Protein AF-C5E386-F1 (afdb_monomer)

Structure (mmCIF, N/CA/C/O backbone):
data_AF-C5E386-F1
#
_entry.id   AF-C5E386-F1
#
loop_
_atom_site.group_PDB
_atom_site.id
_atom_site.type_symbol
_atom_site.label_atom_id
_atom_site.label_alt_id
_atom_site.label_comp_id
_atom_site.label_asym_id
_atom_site.label_entity_id
_atom_site.label_seq_id
_atom_site.pdbx_PDB_ins_code
_atom_site.Cartn_x
_atom_site.Cartn_y
_atom_site.Cartn_z
_atom_site.occupancy
_atom_site.B_iso_or_equiv
_atom_site.auth_seq_id
_atom_site.auth_comp_id
_atom_site.auth_asym_id
_atom_site.auth_atom_id
_atom_site.pdbx_PDB_model_num
ATOM 1 N N . MET A 1 1 ? 31.226 -15.152 -1.738 1.00 40.72 1 MET A N 1
ATOM 2 C CA . MET A 1 1 ? 30.261 -15.179 -2.851 1.00 40.72 1 MET A CA 1
ATOM 3 C C . MET A 1 1 ? 30.225 -13.780 -3.429 1.00 40.72 1 MET A C 1
ATOM 5 O O . MET A 1 1 ? 29.907 -12.849 -2.695 1.00 40.72 1 MET A O 1
ATOM 9 N N . SER A 1 2 ? 30.723 -13.606 -4.651 1.00 42.81 2 SER A N 1
ATOM 10 C CA . SER A 1 2 ? 30.766 -12.312 -5.332 1.00 42.81 2 SER A CA 1
ATOM 11 C C . SER A 1 2 ? 29.347 -11.880 -5.704 1.00 42.81 2 SER A C 1
ATOM 13 O O . SER A 1 2 ? 28.479 -12.700 -5.982 1.00 42.81 2 SER A O 1
ATOM 15 N N . ARG A 1 3 ? 29.109 -10.568 -5.701 1.00 51.09 3 ARG A N 1
ATOM 16 C CA . ARG A 1 3 ? 27.825 -9.906 -6.002 1.00 51.09 3 ARG A CA 1
ATOM 17 C C . ARG A 1 3 ? 27.303 -10.158 -7.433 1.00 51.09 3 ARG A C 1
ATOM 19 O O . ARG A 1 3 ? 26.279 -9.602 -7.805 1.00 51.09 3 ARG A O 1
ATOM 26 N N . GLU A 1 4 ? 28.017 -10.955 -8.223 1.00 52.94 4 GLU A N 1
ATOM 27 C CA . GLU A 1 4 ? 27.854 -11.151 -9.667 1.00 52.94 4 GLU A CA 1
ATOM 28 C C . GLU A 1 4 ? 26.988 -12.371 -10.030 1.00 52.94 4 GLU A C 1
ATOM 30 O O . GLU A 1 4 ? 26.639 -12.532 -11.193 1.00 52.94 4 GLU A O 1
ATOM 35 N N . GLU A 1 5 ? 26.577 -13.192 -9.056 1.00 57.28 5 GLU A N 1
ATOM 36 C CA . GLU A 1 5 ? 25.689 -14.355 -9.274 1.00 57.28 5 GLU A CA 1
ATOM 37 C C . GLU A 1 5 ? 24.226 -14.116 -8.849 1.00 57.28 5 GLU A C 1
ATOM 39 O O . GLU A 1 5 ? 23.427 -15.050 -8.791 1.00 57.28 5 GLU A O 1
ATOM 44 N N . LEU A 1 6 ? 23.842 -12.876 -8.531 1.00 59.22 6 LEU A N 1
ATOM 45 C CA . LEU A 1 6 ? 22.438 -12.548 -8.273 1.00 59.22 6 LEU A CA 1
ATOM 46 C C . LEU A 1 6 ? 21.660 -12.517 -9.594 1.00 59.22 6 LEU A C 1
ATOM 48 O O . LEU A 1 6 ? 22.089 -11.878 -10.556 1.00 59.22 6 LEU A O 1
ATOM 52 N N . ASP A 1 7 ? 20.512 -13.200 -9.615 1.00 80.69 7 ASP A N 1
ATOM 53 C CA . ASP A 1 7 ? 19.541 -13.205 -10.714 1.00 80.69 7 ASP A CA 1
ATOM 54 C C . ASP A 1 7 ? 19.379 -11.779 -11.291 1.00 80.69 7 ASP A C 1
ATOM 56 O O . ASP A 1 7 ? 19.104 -10.841 -10.531 1.00 80.69 7 ASP A O 1
ATOM 60 N N . PRO A 1 8 ? 19.551 -11.572 -12.613 1.00 79.56 8 PRO A N 1
ATOM 61 C CA . PRO A 1 8 ? 19.368 -10.271 -13.251 1.00 79.56 8 PRO A CA 1
ATOM 62 C C . PRO A 1 8 ? 18.052 -9.576 -12.880 1.00 79.56 8 PRO A C 1
ATOM 64 O O . PRO A 1 8 ? 18.017 -8.348 -12.793 1.00 79.56 8 PRO A O 1
ATOM 67 N N . ALA A 1 9 ? 16.985 -10.338 -12.621 1.00 82.06 9 ALA A N 1
ATOM 68 C CA . ALA A 1 9 ? 15.713 -9.799 -12.153 1.00 82.06 9 ALA A CA 1
ATOM 69 C C . ALA A 1 9 ? 15.809 -9.206 -10.737 1.00 82.06 9 ALA A C 1
ATOM 71 O O . ALA A 1 9 ? 15.240 -8.145 -10.478 1.00 82.06 9 ALA A O 1
ATOM 72 N N . VAL A 1 10 ? 16.560 -9.847 -9.837 1.00 85.25 10 VAL A N 1
ATOM 73 C CA . VAL A 1 10 ? 16.811 -9.356 -8.472 1.00 85.25 10 VAL A CA 1
ATOM 74 C C . VAL A 1 10 ? 17.643 -8.079 -8.515 1.00 85.25 10 VAL A C 1
ATOM 76 O O . VAL A 1 10 ? 17.269 -7.089 -7.891 1.00 85.25 10 VAL A O 1
ATOM 79 N N . ASN A 1 11 ? 18.704 -8.051 -9.326 1.00 84.69 11 ASN A N 1
ATOM 80 C CA . ASN A 1 11 ? 19.525 -6.849 -9.494 1.00 84.69 11 ASN A CA 1
ATOM 81 C C . ASN A 1 11 ? 18.710 -5.670 -10.050 1.00 84.69 11 ASN A C 1
ATOM 83 O O . ASN A 1 11 ? 18.835 -4.548 -9.562 1.00 84.69 11 ASN A O 1
ATOM 87 N N . LEU A 1 12 ? 17.838 -5.917 -11.033 1.00 85.25 12 LEU A N 1
ATOM 88 C CA . LEU A 1 12 ? 16.940 -4.891 -11.568 1.00 85.25 12 LEU A CA 1
ATOM 89 C C . LEU A 1 12 ? 15.941 -4.387 -10.524 1.00 85.25 12 LEU A C 1
ATOM 91 O O . LEU A 1 12 ? 15.715 -3.182 -10.432 1.00 85.25 12 LEU A O 1
ATOM 95 N N . ALA A 1 13 ? 15.358 -5.281 -9.724 1.00 87.00 13 ALA A N 1
ATOM 96 C CA . ALA A 1 13 ? 14.434 -4.898 -8.662 1.00 87.00 13 ALA A CA 1
ATOM 97 C C . ALA A 1 13 ? 15.124 -4.064 -7.569 1.00 87.00 13 ALA A C 1
ATOM 99 O O . ALA A 1 13 ? 14.545 -3.097 -7.070 1.00 87.00 13 ALA A O 1
ATOM 100 N N . ASP A 1 14 ? 16.360 -4.408 -7.213 1.00 88.00 14 ASP A N 1
ATOM 101 C CA . ASP A 1 14 ? 17.140 -3.666 -6.226 1.00 88.00 14 ASP A CA 1
ATOM 102 C C . ASP A 1 14 ? 17.528 -2.278 -6.735 1.00 88.00 14 ASP A C 1
ATOM 104 O O . ASP A 1 14 ? 17.390 -1.300 -6.001 1.00 88.00 14 ASP A O 1
ATOM 108 N N . GLU A 1 15 ? 17.958 -2.155 -7.991 1.00 87.94 15 GLU A N 1
ATOM 109 C CA . GLU A 1 15 ? 18.244 -0.850 -8.600 1.00 87.94 15 GLU A CA 1
ATOM 110 C C . GLU A 1 15 ? 16.986 0.020 -8.711 1.00 87.94 15 GLU A C 1
ATOM 112 O O . GLU A 1 15 ? 17.015 1.196 -8.342 1.00 87.94 15 GLU A O 1
ATOM 117 N N . PHE A 1 16 ? 15.853 -0.569 -9.104 1.00 89.75 16 PHE A N 1
ATOM 118 C CA . PHE A 1 16 ? 14.562 0.120 -9.151 1.00 89.75 16 PHE A CA 1
ATOM 119 C C . PHE A 1 16 ? 14.166 0.698 -7.782 1.00 89.75 16 PHE A C 1
ATOM 121 O O . PHE A 1 16 ? 13.681 1.828 -7.686 1.00 89.75 16 PHE A O 1
ATOM 128 N N . LYS A 1 17 ? 14.415 -0.051 -6.699 1.00 90.81 17 LYS A N 1
ATOM 129 C CA . LYS A 1 17 ? 14.211 0.428 -5.323 1.00 90.81 17 LYS A CA 1
ATOM 130 C C . LYS A 1 17 ? 15.212 1.516 -4.941 1.00 90.81 17 LYS A C 1
ATOM 132 O O . LYS A 1 17 ? 14.794 2.551 -4.433 1.00 90.81 17 LYS A O 1
ATOM 137 N N . LYS A 1 18 ? 16.511 1.323 -5.201 1.00 90.62 18 LYS A N 1
ATOM 138 C CA . LYS A 1 18 ? 17.567 2.305 -4.869 1.00 90.62 18 LYS A CA 1
ATOM 139 C C . LYS A 1 18 ? 17.338 3.664 -5.523 1.00 90.62 18 LYS A C 1
ATOM 141 O O . LYS A 1 18 ? 17.674 4.684 -4.932 1.00 90.62 18 LYS A O 1
ATOM 146 N N . ARG A 1 19 ? 16.767 3.678 -6.728 1.00 89.94 19 ARG A N 1
ATOM 147 C CA . ARG A 1 19 ? 16.427 4.905 -7.462 1.00 89.94 19 ARG A CA 1
ATOM 148 C C . ARG A 1 19 ? 15.166 5.604 -6.955 1.00 89.94 19 ARG A C 1
ATOM 150 O O . ARG A 1 19 ? 14.865 6.698 -7.417 1.00 89.94 19 ARG A O 1
ATOM 157 N N . GLY A 1 20 ? 14.440 4.996 -6.018 1.00 92.69 20 GLY A N 1
ATOM 158 C CA . GLY A 1 20 ? 13.217 5.548 -5.442 1.00 92.69 20 GLY A CA 1
ATOM 159 C C . GLY A 1 20 ? 11.961 5.310 -6.281 1.00 92.69 20 GLY A C 1
ATOM 160 O O . GLY A 1 20 ? 10.886 5.738 -5.873 1.00 92.69 20 GLY A O 1
ATOM 161 N N . TYR A 1 21 ? 12.043 4.590 -7.407 1.00 93.75 21 TYR A N 1
ATOM 162 C CA . TYR A 1 21 ? 10.884 4.350 -8.278 1.00 93.75 21 TYR A CA 1
ATOM 163 C C . TYR A 1 21 ? 9.800 3.513 -7.601 1.00 93.75 21 TYR A C 1
ATOM 165 O O . TYR A 1 21 ? 8.614 3.717 -7.846 1.00 93.75 21 TYR A O 1
ATOM 173 N N . PHE A 1 22 ? 10.193 2.596 -6.712 1.00 93.12 22 PHE A N 1
ATOM 174 C CA . PHE A 1 22 ? 9.237 1.857 -5.891 1.00 93.12 22 PHE A CA 1
ATOM 175 C C . PHE A 1 22 ? 8.438 2.788 -4.975 1.00 93.12 22 PHE A C 1
ATOM 177 O O . PHE A 1 22 ? 7.214 2.690 -4.915 1.00 93.12 22 PHE A O 1
ATOM 184 N N . ASP A 1 23 ? 9.120 3.699 -4.278 1.00 93.88 23 ASP A N 1
ATOM 185 C CA . ASP A 1 23 ? 8.463 4.633 -3.368 1.00 93.88 23 ASP A CA 1
ATOM 186 C C . ASP A 1 23 ? 7.622 5.662 -4.122 1.00 93.88 23 ASP A C 1
ATOM 188 O O . ASP A 1 23 ? 6.523 5.973 -3.678 1.00 93.88 23 ASP A O 1
ATOM 192 N N . GLU A 1 24 ? 8.083 6.130 -5.282 1.00 94.12 24 GLU A N 1
ATOM 193 C CA . GLU A 1 24 ? 7.319 6.998 -6.180 1.00 94.12 24 GLU A CA 1
ATOM 194 C C . GLU A 1 24 ? 6.004 6.334 -6.615 1.00 94.12 24 GLU A C 1
ATOM 196 O O . GLU A 1 24 ? 4.935 6.910 -6.416 1.00 94.12 24 GLU A O 1
ATOM 201 N N . ALA A 1 25 ? 6.063 5.095 -7.119 1.00 93.19 25 ALA A N 1
ATOM 202 C CA . ALA A 1 25 ? 4.877 4.351 -7.539 1.00 93.19 25 ALA A CA 1
ATOM 203 C C . ALA A 1 25 ? 3.927 4.085 -6.362 1.00 93.19 25 ALA A C 1
ATOM 205 O O . ALA A 1 25 ? 2.726 4.332 -6.454 1.00 93.19 25 ALA A O 1
ATOM 206 N N . LYS A 1 26 ? 4.465 3.640 -5.220 1.00 94.12 26 LYS A N 1
ATOM 207 C CA . LYS A 1 26 ? 3.694 3.424 -3.989 1.00 94.12 26 LYS A CA 1
ATOM 208 C C . LYS A 1 26 ? 2.985 4.704 -3.543 1.00 94.12 26 LYS A C 1
ATOM 210 O O . LYS A 1 26 ? 1.798 4.666 -3.231 1.00 94.12 26 LYS A O 1
ATOM 215 N N . ASN A 1 27 ? 3.691 5.832 -3.529 1.00 94.62 27 ASN A N 1
ATOM 216 C CA . ASN A 1 27 ? 3.123 7.119 -3.139 1.00 94.62 27 ASN A CA 1
ATOM 217 C C . ASN A 1 27 ? 2.064 7.590 -4.140 1.00 94.62 27 ASN A C 1
ATOM 219 O O . ASN A 1 27 ? 1.044 8.119 -3.714 1.00 94.62 27 ASN A O 1
ATOM 223 N N . GLY A 1 28 ? 2.256 7.348 -5.440 1.00 93.38 28 GLY A N 1
ATOM 224 C CA . GLY A 1 28 ? 1.245 7.615 -6.465 1.00 93.38 28 GLY A CA 1
ATOM 225 C C . GLY A 1 28 ? -0.055 6.847 -6.214 1.00 93.38 28 GLY A C 1
ATOM 226 O O . GLY A 1 28 ? -1.132 7.438 -6.239 1.00 93.38 28 GLY A O 1
ATOM 227 N N . ILE A 1 29 ? 0.043 5.557 -5.878 1.00 93.06 29 ILE A N 1
ATOM 228 C CA . ILE A 1 29 ? -1.117 4.723 -5.524 1.00 93.06 29 ILE A CA 1
ATOM 229 C C . ILE A 1 29 ? -1.813 5.257 -4.264 1.00 93.06 29 ILE A C 1
ATOM 231 O O . ILE A 1 29 ? -3.031 5.409 -4.242 1.00 93.06 29 ILE A O 1
ATOM 235 N N . LEU A 1 30 ? -1.045 5.557 -3.214 1.00 93.75 30 LEU A N 1
ATOM 236 C CA . LEU A 1 30 ? -1.578 6.011 -1.926 1.00 93.75 30 LEU A CA 1
ATOM 237 C C . LEU A 1 30 ? -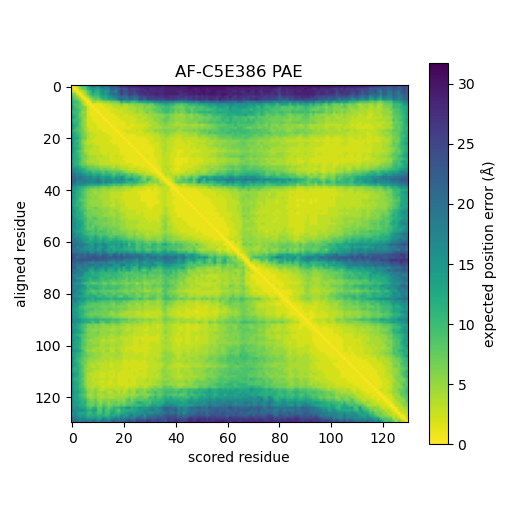2.204 7.414 -1.991 1.00 93.75 30 LEU A C 1
ATOM 239 O O . LEU A 1 30 ? -3.200 7.673 -1.314 1.00 93.75 30 LEU A O 1
ATOM 243 N N . ALA A 1 31 ? -1.649 8.300 -2.818 1.00 94.31 31 ALA A N 1
ATOM 244 C CA . ALA A 1 31 ? -2.175 9.641 -3.060 1.00 94.31 31 ALA A CA 1
ATOM 245 C C . ALA A 1 31 ? -3.379 9.651 -4.016 1.00 94.31 31 ALA A C 1
ATOM 247 O O . ALA A 1 31 ? -4.081 10.659 -4.100 1.00 94.31 31 ALA A O 1
ATOM 248 N N . GLY A 1 32 ? -3.629 8.548 -4.727 1.00 91.19 32 GLY A N 1
ATOM 249 C CA . GLY A 1 32 ? -4.777 8.397 -5.611 1.00 91.19 32 GLY A CA 1
ATOM 250 C C . GLY A 1 32 ? -6.112 8.451 -4.857 1.00 91.19 32 GLY A C 1
ATOM 251 O O . GLY A 1 32 ? -6.177 8.114 -3.668 1.00 91.19 32 GLY A O 1
ATOM 252 N N . PRO A 1 33 ? -7.199 8.874 -5.526 1.00 91.19 33 PRO A N 1
ATOM 253 C CA . PRO A 1 33 ? -8.520 8.894 -4.919 1.00 91.19 33 PRO A CA 1
ATOM 254 C C . PRO A 1 33 ? -9.014 7.462 -4.690 1.00 91.19 33 PRO A C 1
ATOM 256 O O . PRO A 1 33 ? -8.799 6.576 -5.516 1.00 91.19 33 PRO A O 1
ATOM 259 N N . ILE A 1 34 ? -9.713 7.221 -3.579 1.00 89.12 34 ILE A N 1
ATOM 260 C CA . ILE A 1 34 ? -10.218 5.872 -3.276 1.00 89.12 34 ILE A CA 1
ATOM 261 C C . ILE A 1 34 ? -11.345 5.412 -4.219 1.00 89.12 34 ILE A C 1
ATOM 263 O O . ILE A 1 34 ? -11.565 4.220 -4.420 1.00 89.12 34 ILE A O 1
ATOM 267 N N . GLN A 1 35 ? -12.062 6.359 -4.815 1.00 85.62 35 GLN A N 1
ATOM 268 C CA . GLN A 1 35 ? -13.069 6.151 -5.854 1.00 85.62 35 GLN A CA 1
ATOM 269 C C . GLN A 1 35 ? -12.994 7.335 -6.824 1.00 85.62 35 GLN A C 1
ATOM 271 O O . GLN A 1 35 ? -12.594 8.421 -6.411 1.00 85.62 35 GLN A O 1
ATOM 276 N N . GLU A 1 36 ? -13.401 7.162 -8.084 1.00 74.31 36 GLU A N 1
ATOM 277 C CA . GLU A 1 36 ? -13.233 8.169 -9.154 1.00 74.31 36 GLU A CA 1
ATOM 278 C C . GLU A 1 36 ? -13.824 9.557 -8.826 1.00 74.31 36 GLU A C 1
ATOM 280 O O . GLU A 1 36 ? -13.366 10.563 -9.359 1.00 74.31 36 GLU A O 1
ATOM 285 N N . SER A 1 37 ? -14.798 9.635 -7.913 1.00 70.19 37 SER A N 1
ATOM 286 C CA . SER A 1 37 ? -15.438 10.880 -7.464 1.00 70.19 37 SER A CA 1
ATOM 287 C C . SER A 1 37 ? -15.073 11.305 -6.035 1.00 70.19 37 SER A C 1
ATOM 289 O O . SER A 1 37 ? -15.709 12.199 -5.478 1.00 70.19 37 SER A O 1
ATOM 291 N N . SER A 1 38 ? -14.102 10.646 -5.403 1.00 80.38 38 SER A N 1
ATOM 292 C CA . SER A 1 38 ? -13.711 10.916 -4.019 1.00 80.38 38 SER A CA 1
ATOM 293 C C . SER A 1 38 ? -12.619 11.980 -3.942 1.00 80.38 38 SER A C 1
ATOM 295 O O . SER A 1 38 ? -11.597 11.884 -4.615 1.00 80.38 38 SER A O 1
ATOM 297 N N . THR A 1 39 ? -12.787 12.952 -3.045 1.00 87.06 39 THR A N 1
ATOM 298 C CA . THR A 1 39 ? -11.710 13.872 -2.638 1.00 87.06 39 THR A CA 1
ATOM 299 C C . THR A 1 39 ? -10.748 13.238 -1.632 1.00 87.06 39 THR A C 1
ATOM 301 O O . THR A 1 39 ? -9.667 13.766 -1.390 1.00 87.06 39 THR A O 1
ATOM 304 N N . THR A 1 40 ? -11.147 12.123 -1.018 1.00 91.94 40 THR A N 1
ATOM 305 C CA . THR A 1 40 ? -10.345 11.376 -0.047 1.00 91.94 40 THR A CA 1
ATOM 306 C C . THR A 1 40 ? -9.383 10.448 -0.774 1.00 91.94 40 THR A C 1
ATOM 308 O O . THR A 1 40 ? -9.801 9.658 -1.631 1.00 91.94 40 THR A O 1
ATOM 311 N N . THR A 1 41 ? -8.107 10.532 -0.405 1.00 94.25 41 THR A N 1
ATOM 312 C CA . THR A 1 41 ? -7.058 9.647 -0.914 1.00 94.25 41 THR A CA 1
ATOM 313 C C . THR A 1 41 ? -7.146 8.268 -0.270 1.00 94.25 41 THR A C 1
ATOM 315 O O . THR A 1 41 ? -7.687 8.110 0.829 1.00 94.25 41 THR A O 1
ATOM 318 N N . LEU A 1 42 ? -6.582 7.259 -0.933 1.00 92.75 42 LEU A N 1
ATOM 319 C CA . LEU A 1 42 ? -6.466 5.917 -0.366 1.00 92.75 42 LEU A CA 1
ATOM 320 C C . LEU A 1 42 ? -5.711 5.937 0.972 1.00 92.75 42 LEU A C 1
ATOM 322 O O . LEU A 1 42 ? -6.129 5.285 1.927 1.00 92.75 42 LEU A O 1
ATOM 326 N N . GLU A 1 43 ? -4.635 6.721 1.066 1.00 94.06 43 GLU A N 1
ATOM 327 C CA . GLU A 1 43 ? -3.871 6.879 2.304 1.00 94.06 43 GLU A CA 1
ATOM 328 C C . GLU A 1 43 ? -4.731 7.416 3.452 1.00 94.06 43 GLU A C 1
ATOM 330 O O . GLU A 1 43 ? -4.706 6.860 4.553 1.00 94.06 43 GLU A O 1
ATOM 335 N N . GLN A 1 44 ? -5.492 8.486 3.204 1.00 94.56 44 GLN A N 1
ATOM 336 C CA . GLN A 1 44 ? -6.330 9.098 4.230 1.00 94.56 44 GLN A CA 1
ATOM 337 C C . GLN A 1 44 ? -7.408 8.120 4.696 1.00 94.56 44 GLN A C 1
ATOM 339 O O . GLN A 1 44 ? -7.586 7.930 5.895 1.00 94.56 44 GLN A O 1
ATOM 344 N N . PHE A 1 45 ? -8.049 7.424 3.758 1.00 93.81 45 PHE A N 1
ATOM 345 C CA . PHE A 1 45 ? -9.038 6.407 4.091 1.00 93.81 45 PHE A CA 1
ATOM 346 C C . PHE A 1 45 ? -8.460 5.287 4.964 1.00 93.81 45 PHE A C 1
ATOM 348 O O . PHE A 1 45 ? -9.066 4.920 5.969 1.00 93.81 45 PHE A O 1
ATOM 355 N N . ILE A 1 46 ? -7.280 4.755 4.620 1.00 92.19 46 ILE A N 1
ATOM 356 C CA . ILE A 1 46 ? -6.628 3.708 5.420 1.00 92.19 46 ILE A CA 1
ATOM 357 C C . ILE A 1 46 ? -6.333 4.224 6.833 1.00 92.19 46 ILE A C 1
ATOM 359 O O . ILE A 1 46 ? -6.608 3.518 7.802 1.00 92.19 46 ILE A O 1
ATOM 363 N N . LYS A 1 47 ? -5.820 5.454 6.976 1.00 93.12 47 LYS A N 1
ATOM 364 C CA . LYS A 1 47 ? -5.554 6.066 8.291 1.00 93.12 47 LYS A CA 1
ATOM 365 C C . LYS A 1 47 ? -6.824 6.212 9.125 1.00 93.12 47 LYS A C 1
ATOM 367 O O . LYS A 1 47 ? -6.814 5.874 10.311 1.00 93.12 47 LYS A O 1
ATOM 372 N N . ASP A 1 48 ? -7.909 6.669 8.510 1.00 93.62 48 ASP A N 1
ATOM 373 C CA . ASP A 1 48 ? -9.198 6.826 9.182 1.00 93.62 48 ASP A CA 1
ATOM 374 C C . ASP A 1 48 ? -9.737 5.466 9.638 1.00 93.62 48 ASP A C 1
ATOM 376 O O . ASP A 1 48 ? -10.132 5.311 10.793 1.00 93.62 48 ASP A O 1
ATOM 380 N N . ARG A 1 49 ? -9.653 4.440 8.781 1.00 92.19 49 ARG A N 1
ATOM 381 C CA . ARG A 1 49 ? -10.056 3.070 9.126 1.00 92.19 49 ARG A CA 1
ATOM 382 C C . ARG A 1 49 ? -9.216 2.467 10.240 1.00 92.19 49 ARG A C 1
ATOM 384 O O . ARG A 1 49 ? -9.786 1.905 11.169 1.00 92.19 49 ARG A O 1
ATOM 391 N N . VAL A 1 50 ? -7.892 2.615 10.196 1.00 90.50 50 VAL A N 1
ATOM 392 C CA . VAL A 1 50 ? -7.012 2.170 11.288 1.00 90.50 50 VAL A CA 1
ATOM 393 C C . VAL A 1 50 ? -7.411 2.855 12.593 1.00 90.50 50 VAL A C 1
ATOM 395 O O . VAL A 1 50 ? -7.531 2.187 13.615 1.00 90.50 50 VAL A O 1
ATOM 398 N N . THR A 1 51 ? -7.683 4.160 12.559 1.00 90.75 51 THR A N 1
ATOM 399 C CA . THR A 1 51 ? -8.110 4.917 13.744 1.00 90.75 51 THR A CA 1
ATOM 400 C C . THR A 1 51 ? -9.433 4.392 14.304 1.00 90.75 51 THR A C 1
ATOM 402 O O . THR A 1 51 ? -9.533 4.170 15.510 1.00 90.75 51 THR A O 1
ATOM 405 N N . SER A 1 52 ? -10.428 4.141 13.446 1.00 91.56 52 SER A N 1
ATOM 406 C CA . SER A 1 52 ? -11.709 3.557 13.861 1.00 91.56 52 SER A CA 1
ATOM 407 C C . SER A 1 52 ? -11.540 2.166 14.471 1.00 91.56 52 SER A C 1
ATOM 409 O O . SER A 1 52 ? -12.045 1.928 15.562 1.00 91.56 52 SER A O 1
ATOM 411 N N . VAL A 1 53 ? -10.785 1.274 13.822 1.00 89.88 53 VAL A N 1
ATOM 412 C CA . VAL A 1 53 ? -10.576 -0.097 14.317 1.00 89.88 53 VAL A CA 1
ATOM 413 C C . VAL A 1 53 ? -9.819 -0.097 15.643 1.00 89.88 53 VAL A C 1
ATOM 415 O O . VAL A 1 53 ? -10.172 -0.840 16.552 1.00 89.88 53 VAL A O 1
ATOM 418 N N . VAL A 1 54 ? -8.806 0.759 15.797 1.00 86.81 54 VAL A N 1
ATOM 419 C CA . VAL A 1 54 ? -8.100 0.926 17.076 1.00 86.81 54 VAL A CA 1
ATOM 420 C C . VAL A 1 54 ? -9.068 1.377 18.169 1.00 86.81 54 VAL A C 1
ATOM 422 O O . VAL A 1 54 ? -9.035 0.826 19.266 1.00 86.81 54 VAL A O 1
ATOM 425 N N . ALA A 1 55 ? -9.930 2.357 17.885 1.00 88.38 55 ALA A N 1
ATOM 426 C CA . ALA A 1 55 ? -10.912 2.843 18.849 1.00 88.38 55 ALA A CA 1
ATOM 427 C C . ALA A 1 55 ? -11.927 1.755 19.235 1.00 88.38 55 ALA A C 1
ATOM 429 O O . ALA A 1 55 ? -12.233 1.604 20.414 1.00 88.38 55 ALA A O 1
ATOM 430 N N . GLU A 1 56 ? -12.403 0.965 18.270 1.00 89.56 56 GLU A N 1
ATOM 431 C CA . GLU A 1 56 ? -13.275 -0.192 18.511 1.00 89.56 56 GLU A CA 1
ATOM 432 C C . GLU A 1 56 ? -12.583 -1.233 19.400 1.00 89.56 56 GLU A C 1
ATOM 434 O O . GLU A 1 56 ? -13.124 -1.599 20.439 1.00 89.56 56 GLU A O 1
ATOM 439 N N . MET A 1 57 ? -11.347 -1.623 19.073 1.00 86.25 57 MET A N 1
ATOM 440 C CA . MET A 1 57 ? -10.568 -2.575 19.877 1.00 86.25 57 MET A CA 1
ATOM 441 C C . MET A 1 57 ? -10.329 -2.077 21.307 1.00 86.25 57 MET A C 1
ATOM 443 O O . MET A 1 57 ? -10.347 -2.863 22.248 1.00 86.25 57 MET A O 1
ATOM 447 N N . VAL A 1 58 ? -10.099 -0.775 21.480 1.00 84.94 58 VAL A N 1
ATOM 448 C CA . VAL A 1 58 ? -9.927 -0.151 22.798 1.00 84.94 58 VAL A CA 1
ATOM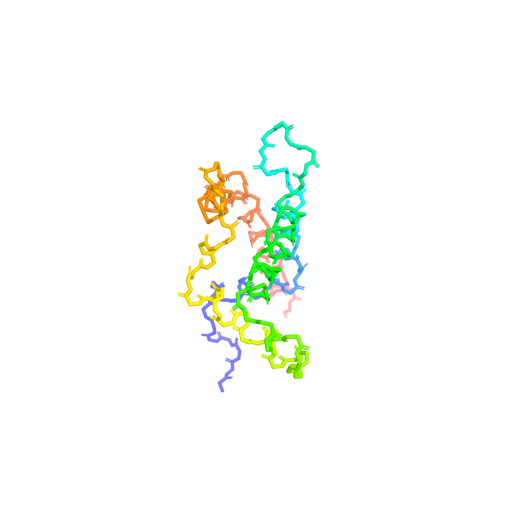 449 C C . VAL A 1 58 ? -11.238 -0.111 23.585 1.00 84.94 58 VAL A C 1
ATOM 451 O O . VAL A 1 58 ? -11.215 -0.316 24.794 1.00 84.94 58 VAL A O 1
ATOM 454 N N . ASN A 1 59 ? -12.373 0.128 22.927 1.00 87.19 59 ASN A N 1
ATOM 455 C CA . ASN A 1 59 ? -13.683 0.062 23.578 1.00 87.19 59 ASN A CA 1
ATOM 456 C C . ASN A 1 59 ? -14.041 -1.375 23.994 1.00 87.19 59 ASN A C 1
ATOM 458 O O . ASN A 1 59 ? -14.716 -1.569 25.001 1.00 87.19 59 ASN A O 1
ATOM 462 N N . GLU A 1 60 ? -13.598 -2.377 23.231 1.00 88.19 60 GLU A N 1
ATOM 463 C CA . GLU A 1 60 ? -13.767 -3.795 23.571 1.00 88.19 60 GLU A CA 1
ATOM 464 C C . GLU A 1 60 ? -12.840 -4.240 24.715 1.00 88.19 60 GLU A C 1
ATOM 466 O O . GLU A 1 60 ? -13.243 -5.035 25.565 1.00 88.19 60 GLU A O 1
ATOM 471 N N . ASP A 1 61 ? -11.608 -3.722 24.757 1.00 84.88 61 ASP A N 1
ATOM 472 C CA . ASP A 1 61 ? -10.625 -3.987 25.808 1.00 84.88 61 ASP A CA 1
ATOM 473 C C . ASP A 1 61 ? -9.917 -2.696 26.251 1.00 84.88 61 ASP A C 1
ATOM 475 O O . ASP A 1 61 ? -8.843 -2.328 25.760 1.00 84.88 61 ASP A O 1
ATOM 479 N N . GLU A 1 62 ? -10.482 -2.036 27.267 1.00 82.38 62 GLU A N 1
ATOM 480 C CA . GLU A 1 62 ? -9.908 -0.818 27.851 1.00 82.38 62 GLU A CA 1
ATOM 481 C C . GLU A 1 62 ? -8.501 -1.049 28.437 1.00 82.38 62 GLU A C 1
ATOM 483 O O . GLU A 1 62 ? -7.715 -0.104 28.570 1.00 82.38 62 GLU A O 1
ATOM 488 N N . SER A 1 63 ? -8.116 -2.302 28.738 1.00 81.38 63 SER A N 1
ATOM 489 C CA . SER A 1 63 ? -6.770 -2.627 29.234 1.00 81.38 63 SER A CA 1
ATOM 490 C C . SER A 1 63 ? -5.669 -2.279 28.227 1.00 81.38 63 SER A C 1
ATOM 492 O O . SER A 1 63 ? -4.512 -2.091 28.618 1.00 81.38 63 SER A O 1
ATOM 494 N N . LEU A 1 64 ? -6.017 -2.138 26.943 1.00 77.56 64 LEU A N 1
ATOM 495 C CA . LEU A 1 64 ? -5.110 -1.703 25.882 1.00 77.56 64 LEU A CA 1
ATOM 496 C C . LEU A 1 64 ? -4.602 -0.268 26.089 1.00 77.56 64 LEU A C 1
ATOM 498 O O . LEU A 1 64 ? -3.470 0.027 25.696 1.00 77.56 64 LEU A O 1
ATOM 502 N N . ILE A 1 65 ? -5.376 0.596 26.758 1.00 74.56 65 ILE A N 1
ATOM 503 C CA . ILE A 1 65 ? -4.981 1.976 27.095 1.00 74.56 65 ILE A CA 1
ATOM 504 C C . ILE A 1 65 ? -3.910 1.988 28.193 1.00 74.56 65 ILE A C 1
ATOM 506 O O . ILE A 1 65 ? -3.013 2.833 28.193 1.00 74.56 65 ILE A O 1
ATOM 510 N N . PHE A 1 66 ? -3.997 1.045 29.133 1.00 69.31 66 PHE A N 1
ATOM 511 C CA . PHE A 1 66 ? -3.158 1.005 30.334 1.00 69.31 66 PHE A CA 1
ATOM 512 C C . PHE A 1 66 ? -1.841 0.237 30.143 1.00 69.31 66 PHE A C 1
ATOM 514 O O . PHE A 1 66 ? -0.965 0.286 31.009 1.00 69.31 66 PHE A O 1
ATOM 521 N N . LYS A 1 67 ? -1.671 -0.466 29.017 1.00 67.94 67 LYS A N 1
ATOM 522 C CA . LYS A 1 67 ? -0.419 -1.143 28.647 1.00 67.94 67 LYS A CA 1
ATOM 523 C C . LYS A 1 67 ? 0.574 -0.162 28.010 1.00 67.94 67 LYS A C 1
ATOM 525 O O . LYS A 1 67 ? 0.211 0.896 27.502 1.00 67.94 67 LYS A O 1
ATOM 530 N N . ASN A 1 68 ? 1.862 -0.518 28.024 1.00 73.19 68 ASN A N 1
ATOM 531 C CA . ASN A 1 68 ? 2.900 0.267 27.353 1.00 73.19 68 ASN A CA 1
ATOM 532 C C . ASN A 1 68 ? 2.530 0.487 25.881 1.00 73.19 68 ASN A C 1
ATOM 534 O O . ASN A 1 68 ? 2.302 -0.482 25.158 1.00 73.19 68 ASN A O 1
ATOM 538 N N . ARG A 1 69 ? 2.550 1.749 25.428 1.00 71.31 69 ARG A N 1
ATOM 539 C CA . ARG A 1 69 ? 2.147 2.155 24.068 1.00 71.31 69 ARG A CA 1
ATOM 540 C C . ARG A 1 69 ? 2.746 1.269 22.972 1.00 71.31 69 ARG A C 1
ATOM 542 O O . ARG A 1 69 ? 2.023 0.831 22.091 1.00 71.31 69 ARG A O 1
ATOM 549 N N . GLY A 1 70 ? 4.036 0.937 23.073 1.00 75.44 70 GLY A N 1
ATOM 550 C CA . GLY A 1 70 ? 4.705 0.063 22.102 1.00 75.44 70 GLY A CA 1
ATOM 551 C C . GLY A 1 70 ? 4.168 -1.374 22.077 1.00 75.44 70 GLY A C 1
ATOM 552 O O . GLY A 1 70 ? 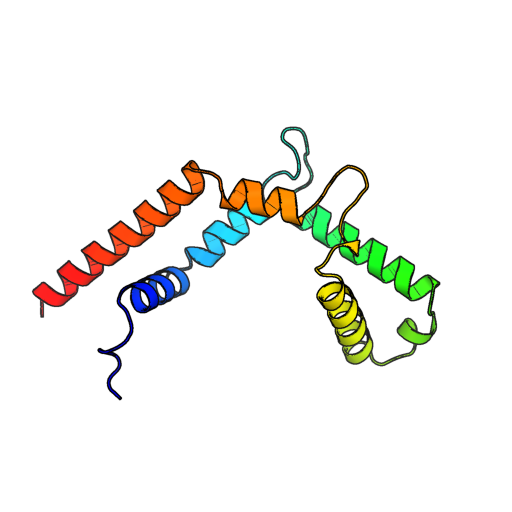4.020 -1.955 21.007 1.00 75.44 70 GLY A O 1
ATOM 553 N N . SER A 1 71 ? 3.823 -1.943 23.237 1.00 75.50 71 SER A N 1
ATOM 554 C CA . SER A 1 71 ? 3.227 -3.282 23.327 1.00 75.50 71 SER A CA 1
ATOM 555 C C . SER A 1 71 ? 1.799 -3.300 22.782 1.00 75.50 71 SER A C 1
ATOM 557 O O . SER A 1 71 ? 1.427 -4.247 22.097 1.00 75.50 71 SER A O 1
ATOM 559 N N . THR A 1 72 ? 1.017 -2.247 23.038 1.00 78.81 72 THR A N 1
ATOM 560 C CA . THR A 1 72 ? -0.336 -2.098 22.483 1.00 78.81 72 THR A CA 1
ATOM 561 C C . THR A 1 72 ? -0.303 -1.951 20.962 1.00 78.81 72 THR A C 1
ATOM 563 O O . THR A 1 72 ? -1.050 -2.644 20.278 1.00 78.81 72 THR A O 1
ATOM 566 N N . THR A 1 73 ? 0.603 -1.133 20.413 1.00 81.62 73 THR A N 1
ATOM 567 C CA . THR A 1 73 ? 0.799 -1.014 18.958 1.00 81.62 73 THR A CA 1
ATOM 568 C C . THR A 1 73 ? 1.127 -2.366 18.327 1.00 81.62 73 THR A C 1
ATOM 570 O O . THR A 1 73 ? 0.439 -2.776 17.399 1.00 81.62 73 THR A O 1
ATOM 573 N N . ALA A 1 74 ? 2.096 -3.105 18.876 1.00 82.75 74 ALA A N 1
ATOM 574 C CA . ALA A 1 74 ? 2.476 -4.415 18.346 1.00 82.75 74 ALA A CA 1
ATOM 575 C C . ALA A 1 74 ? 1.332 -5.446 18.411 1.00 82.75 74 ALA A C 1
ATOM 577 O O . ALA A 1 74 ? 1.189 -6.273 17.511 1.00 82.75 74 ALA A O 1
ATOM 578 N N . LEU A 1 75 ? 0.504 -5.404 19.462 1.00 82.44 75 LEU A N 1
ATOM 579 C CA . LEU A 1 75 ? -0.675 -6.268 19.584 1.00 82.44 75 LEU A CA 1
ATOM 580 C C . LEU A 1 75 ? -1.726 -5.949 18.518 1.00 82.44 75 LEU A C 1
ATOM 582 O O . LEU A 1 75 ? -2.237 -6.866 17.878 1.00 82.44 75 LEU A O 1
ATOM 586 N N . ILE A 1 76 ? -2.026 -4.665 18.313 1.00 82.56 76 ILE A N 1
ATOM 587 C CA . ILE A 1 76 ? -3.003 -4.221 17.314 1.00 82.56 76 ILE A CA 1
ATOM 588 C C . ILE A 1 76 ? -2.510 -4.544 15.902 1.00 82.56 76 ILE A C 1
ATOM 590 O O . ILE A 1 76 ? -3.248 -5.142 15.123 1.00 82.56 76 ILE A O 1
ATOM 594 N N . GLU A 1 77 ? -1.256 -4.220 15.584 1.00 85.50 77 GLU A N 1
ATOM 595 C CA . GLU A 1 77 ? -0.637 -4.566 14.300 1.00 85.50 77 GLU A CA 1
ATOM 596 C C . GLU A 1 77 ? -0.660 -6.076 14.059 1.00 85.50 77 GLU A C 1
ATOM 598 O O . GLU A 1 77 ? -1.041 -6.527 12.981 1.00 85.50 77 GLU A O 1
ATOM 603 N N . GLY A 1 78 ? -0.317 -6.868 15.079 1.00 86.44 78 GLY A N 1
ATOM 604 C CA . GLY A 1 78 ? -0.364 -8.324 15.008 1.00 86.44 78 GLY A CA 1
ATOM 605 C C . GLY A 1 78 ? -1.773 -8.863 14.762 1.00 86.44 78 GLY A C 1
ATOM 606 O O . GLY A 1 78 ? -1.928 -9.827 14.015 1.00 86.44 78 GLY A O 1
ATOM 607 N N . GLN A 1 79 ? -2.802 -8.248 15.350 1.00 83.62 79 GLN A N 1
ATOM 608 C CA . GLN A 1 79 ? -4.191 -8.640 15.119 1.00 83.62 79 GLN A CA 1
ATOM 609 C C . GLN A 1 79 ? -4.650 -8.281 13.701 1.00 83.62 79 GLN A C 1
ATOM 611 O O . GLN A 1 79 ? -5.210 -9.129 13.014 1.00 83.62 79 GLN A O 1
ATOM 616 N N . LEU A 1 80 ? -4.363 -7.060 13.242 1.00 85.81 80 LEU A N 1
ATOM 617 C CA . LEU A 1 80 ? -4.682 -6.624 11.880 1.00 85.81 80 LEU A CA 1
ATOM 618 C C . LEU A 1 80 ? -3.990 -7.500 10.829 1.00 85.81 80 LEU A C 1
ATOM 620 O O . LEU A 1 80 ? -4.614 -7.877 9.842 1.00 85.81 80 LEU A O 1
ATOM 624 N N . LEU A 1 81 ? -2.723 -7.857 11.056 1.00 86.56 81 LEU A N 1
ATOM 625 C CA . LEU A 1 81 ? -1.951 -8.703 10.148 1.00 86.56 81 LEU A CA 1
ATOM 626 C C . LEU A 1 81 ? -2.493 -10.139 10.084 1.00 86.56 81 LEU A C 1
ATOM 628 O O . LEU A 1 81 ? -2.554 -10.712 8.998 1.00 86.56 81 LEU A O 1
ATOM 632 N N . LYS A 1 82 ? -2.883 -10.728 11.225 1.00 86.56 82 LYS A N 1
ATOM 633 C CA . LYS A 1 82 ? -3.452 -12.089 11.279 1.00 86.56 82 LYS A CA 1
ATOM 634 C C . LYS A 1 82 ? -4.736 -12.214 10.471 1.00 86.56 82 LYS A C 1
ATOM 636 O O . LYS A 1 82 ? -4.923 -13.224 9.802 1.00 86.56 82 LYS A O 1
ATOM 641 N N . ASP A 1 83 ? -5.561 -11.175 10.507 1.00 83.31 83 ASP A N 1
ATOM 642 C CA . ASP A 1 83 ? -6.831 -11.123 9.787 1.00 83.31 83 ASP A CA 1
ATOM 643 C C . ASP A 1 83 ? -6.644 -10.589 8.351 1.00 83.31 83 ASP A C 1
ATOM 645 O O . ASP A 1 83 ? -7.596 -10.137 7.727 1.00 83.31 83 ASP A O 1
ATOM 649 N N . GLY A 1 84 ? -5.409 -10.558 7.824 1.00 83.25 84 GLY A N 1
ATOM 650 C CA . GLY A 1 84 ? -5.127 -10.127 6.451 1.00 83.25 84 GLY A CA 1
ATOM 651 C C . GLY A 1 84 ? -5.535 -8.682 6.147 1.00 83.25 84 GLY A C 1
ATOM 652 O O . GLY A 1 84 ? -5.758 -8.344 4.987 1.00 83.25 84 GLY A O 1
ATOM 653 N N . TYR A 1 85 ? -5.634 -7.837 7.176 1.00 88.12 85 TYR A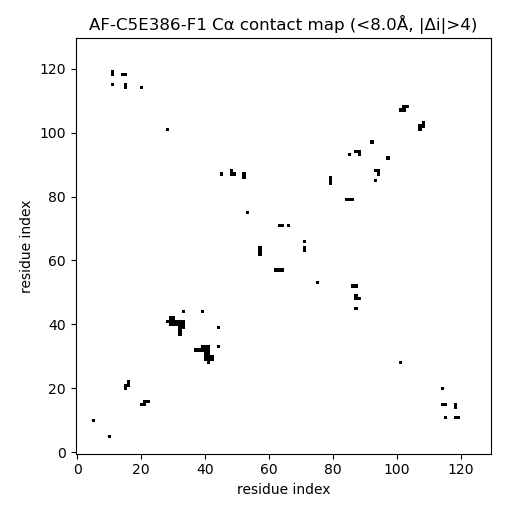 N 1
ATOM 654 C CA . TYR A 1 85 ? -6.172 -6.476 7.130 1.00 88.12 85 TYR A CA 1
ATOM 655 C C . TYR A 1 85 ? -7.668 -6.367 6.793 1.00 88.12 85 TYR A C 1
ATOM 657 O O . TYR A 1 85 ? -8.148 -5.258 6.559 1.00 88.12 85 TYR A O 1
ATOM 665 N N . GLU A 1 86 ? -8.436 -7.461 6.842 1.00 90.38 86 GLU A N 1
ATOM 666 C CA . GLU A 1 86 ? -9.873 -7.462 6.518 1.00 90.38 86 GLU A CA 1
ATOM 667 C C . GLU A 1 86 ? -10.679 -6.469 7.368 1.00 90.38 86 GLU A C 1
ATOM 669 O O . GLU A 1 86 ? -11.606 -5.837 6.868 1.00 90.38 86 GLU A O 1
ATOM 674 N N . LYS A 1 87 ? -10.281 -6.237 8.628 1.00 88.88 87 LYS A N 1
ATOM 675 C CA . LYS A 1 87 ? -10.926 -5.252 9.521 1.00 88.88 87 LYS A CA 1
ATOM 676 C C . LYS A 1 87 ? -10.896 -3.813 8.989 1.00 88.88 87 LYS A C 1
ATOM 678 O O . LYS A 1 87 ? -11.699 -2.977 9.407 1.00 88.88 87 LYS A O 1
ATOM 683 N N . LEU A 1 88 ? -9.967 -3.502 8.086 1.00 90.31 88 LEU A N 1
ATOM 684 C CA . LEU A 1 88 ? -9.883 -2.178 7.474 1.00 90.31 88 LEU A CA 1
ATOM 685 C C . LEU A 1 88 ? -10.945 -1.972 6.385 1.00 90.31 88 LEU A C 1
ATOM 687 O O . LEU A 1 88 ? -11.267 -0.824 6.077 1.00 90.31 88 LEU A O 1
ATOM 691 N N . ASN A 1 89 ? -11.520 -3.049 5.844 1.00 92.38 89 ASN A N 1
ATOM 692 C CA . ASN A 1 89 ? -12.563 -2.979 4.829 1.00 92.38 89 ASN A CA 1
ATOM 693 C C . ASN A 1 89 ? -13.870 -2.394 5.394 1.00 92.38 89 ASN A C 1
ATOM 695 O O . ASN 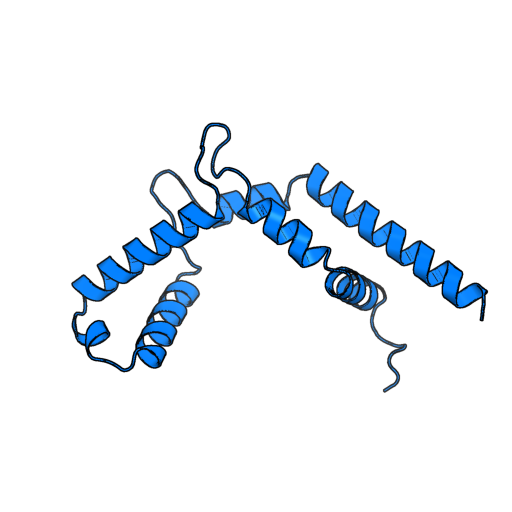A 1 89 ? -14.107 -2.351 6.604 1.00 92.38 89 ASN A O 1
ATOM 699 N N . THR A 1 90 ? -14.732 -1.934 4.493 1.00 89.62 90 THR A N 1
ATOM 700 C CA . THR A 1 90 ? -16.116 -1.539 4.775 1.00 89.62 90 THR A CA 1
ATOM 701 C C . THR A 1 90 ? -17.066 -2.326 3.877 1.00 89.62 90 THR A C 1
ATOM 703 O O . THR A 1 90 ? -16.635 -2.994 2.935 1.00 89.62 90 THR A O 1
ATOM 706 N N . GLU A 1 91 ? -18.374 -2.217 4.118 1.00 88.62 91 GLU A N 1
ATOM 707 C CA . GLU A 1 91 ? -19.395 -2.851 3.268 1.00 88.62 91 GLU A CA 1
ATOM 708 C C . GLU A 1 91 ? -19.238 -2.488 1.783 1.00 88.62 91 GLU A C 1
ATOM 710 O O . GLU A 1 91 ? -19.483 -3.313 0.907 1.00 88.62 91 GLU A O 1
ATOM 715 N N . SER A 1 92 ? -18.792 -1.263 1.494 1.00 88.31 92 SER A N 1
ATOM 716 C CA . SER A 1 92 ? -18.667 -0.735 0.135 1.00 88.31 92 SER A CA 1
ATOM 717 C C . SER A 1 92 ? -17.238 -0.716 -0.410 1.00 88.31 92 SER A C 1
ATOM 719 O O . SER A 1 92 ? -17.055 -0.484 -1.605 1.00 88.31 92 SER A O 1
ATOM 721 N N . ILE A 1 93 ? -16.215 -0.889 0.434 1.00 90.19 93 ILE A N 1
ATOM 722 C CA . ILE A 1 93 ? -14.808 -0.748 0.040 1.00 90.19 93 ILE A CA 1
ATOM 723 C C . ILE A 1 93 ? -13.991 -1.911 0.593 1.00 90.19 93 ILE A C 1
ATOM 725 O O . ILE A 1 93 ? -13.809 -2.050 1.799 1.00 90.19 93 ILE A O 1
ATOM 729 N N . GLN A 1 94 ? -13.437 -2.703 -0.321 1.00 91.62 94 GLN A N 1
ATOM 730 C CA . GLN A 1 94 ? -12.489 -3.775 -0.026 1.00 91.62 94 GLN A CA 1
ATOM 731 C C . GLN A 1 94 ? -11.098 -3.313 -0.479 1.00 91.62 94 GLN A C 1
ATOM 733 O O . GLN A 1 94 ? -10.834 -3.199 -1.679 1.00 91.62 94 GLN A O 1
ATOM 738 N N . ILE A 1 95 ? -10.230 -2.966 0.475 1.00 88.81 95 ILE A N 1
ATOM 739 C CA . ILE A 1 95 ? -8.932 -2.322 0.213 1.00 88.81 95 ILE A CA 1
ATOM 740 C C . ILE A 1 95 ? -8.020 -3.248 -0.592 1.00 88.81 95 ILE A C 1
ATOM 742 O O . ILE A 1 95 ? -7.330 -2.791 -1.501 1.00 88.81 95 ILE A O 1
ATOM 746 N N . ASP A 1 96 ? -8.024 -4.546 -0.295 1.00 88.31 96 ASP A N 1
ATOM 747 C CA . ASP A 1 96 ? -7.189 -5.520 -0.993 1.00 88.31 96 ASP A CA 1
ATOM 748 C C . ASP A 1 96 ? -7.603 -5.665 -2.467 1.00 88.31 96 ASP A C 1
ATOM 750 O O . ASP A 1 96 ? -6.744 -5.707 -3.348 1.00 88.31 96 ASP A O 1
ATOM 754 N N . VAL A 1 97 ? -8.909 -5.675 -2.749 1.00 90.31 97 VAL A N 1
ATOM 755 C CA . VAL A 1 97 ? -9.452 -5.711 -4.114 1.00 90.31 97 VAL A CA 1
ATOM 756 C C . VAL A 1 97 ? -9.078 -4.436 -4.866 1.00 90.31 97 VAL A C 1
ATOM 758 O O . VAL A 1 97 ? -8.655 -4.499 -6.021 1.00 90.31 97 VAL A O 1
ATOM 761 N N . LEU A 1 98 ? -9.186 -3.282 -4.206 1.00 90.12 98 LEU A N 1
ATOM 762 C CA . LEU A 1 98 ? -8.803 -1.995 -4.780 1.00 90.12 98 LEU A CA 1
ATOM 763 C C . LEU A 1 98 ? -7.312 -1.965 -5.128 1.00 90.12 98 LEU A C 1
ATOM 765 O O . LEU A 1 98 ? -6.956 -1.652 -6.264 1.00 90.12 98 LEU A O 1
ATOM 769 N N . LEU A 1 99 ? -6.443 -2.344 -4.188 1.00 90.38 99 LEU A N 1
ATOM 770 C CA . LEU A 1 99 ? -5.000 -2.403 -4.412 1.00 90.38 99 LEU A CA 1
ATOM 771 C C . LEU A 1 99 ? -4.645 -3.383 -5.530 1.00 90.38 99 LEU A C 1
ATOM 773 O O . LEU A 1 99 ? -3.832 -3.045 -6.387 1.00 90.38 99 LEU A O 1
ATOM 777 N N . ARG A 1 100 ? -5.274 -4.565 -5.578 1.00 91.25 100 ARG A N 1
ATOM 778 C CA . ARG A 1 100 ? -5.072 -5.518 -6.680 1.00 91.25 100 ARG A CA 1
ATOM 779 C C . ARG A 1 100 ? -5.451 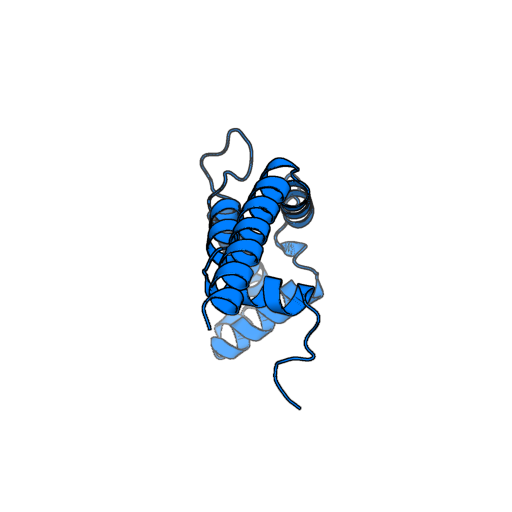-4.914 -8.022 1.00 91.25 100 ARG A C 1
ATOM 781 O O . ARG A 1 100 ? -4.656 -5.010 -8.946 1.00 91.25 100 ARG A O 1
ATOM 788 N N . ARG A 1 101 ? -6.602 -4.242 -8.122 1.00 91.19 101 ARG A N 1
ATOM 789 C CA . ARG A 1 101 ? -7.031 -3.585 -9.365 1.00 91.19 101 ARG A CA 1
ATOM 790 C C . ARG A 1 101 ? -6.006 -2.557 -9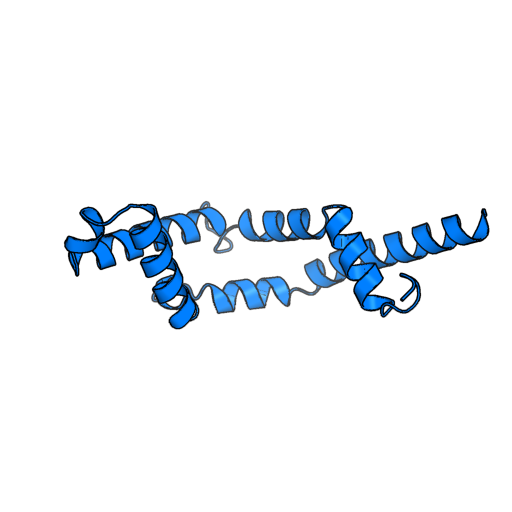.840 1.00 91.19 101 ARG A C 1
ATOM 792 O O . ARG A 1 101 ? -5.679 -2.539 -11.021 1.00 91.19 101 ARG A O 1
ATOM 799 N N . VAL A 1 102 ? -5.482 -1.738 -8.928 1.00 90.75 102 VAL A N 1
ATOM 800 C CA . VAL A 1 102 ? -4.450 -0.743 -9.257 1.00 90.75 102 VAL A CA 1
ATOM 801 C C . VAL A 1 102 ? -3.142 -1.419 -9.671 1.00 90.75 102 VAL A C 1
ATOM 803 O O . VAL A 1 102 ? -2.548 -1.049 -10.673 1.00 90.75 102 VAL A O 1
ATOM 806 N N . LEU A 1 103 ? -2.702 -2.457 -8.956 1.00 90.81 103 LEU A N 1
ATOM 807 C CA . LEU A 1 103 ? -1.496 -3.214 -9.311 1.00 90.81 103 LEU A CA 1
ATOM 808 C C . LEU A 1 103 ? -1.652 -4.009 -10.613 1.00 90.81 103 LEU A C 1
ATOM 810 O O . LEU A 1 103 ? -0.657 -4.365 -11.251 1.00 90.81 103 LEU A O 1
ATOM 814 N N . GLU A 1 104 ? -2.886 -4.314 -11.008 1.00 93.69 104 GLU A N 1
ATOM 815 C CA . GLU A 1 104 ? -3.199 -4.993 -12.255 1.00 93.69 104 GLU A CA 1
ATOM 816 C C . GLU A 1 104 ? -3.296 -4.057 -13.460 1.00 93.69 104 GLU A C 1
ATOM 818 O O . GLU A 1 104 ? -3.194 -4.561 -14.587 1.00 93.69 104 GLU A O 1
ATOM 823 N N . ASP A 1 105 ? -3.388 -2.745 -13.221 1.00 93.38 105 ASP A N 1
ATOM 824 C CA . ASP A 1 105 ? -3.498 -1.696 -14.230 1.00 93.38 105 ASP A CA 1
ATOM 825 C C . ASP A 1 105 ? -2.387 -1.809 -15.297 1.00 93.38 105 ASP A C 1
ATOM 827 O O . ASP A 1 105 ? -1.188 -1.768 -14.974 1.00 93.38 105 ASP A O 1
ATOM 831 N N . PRO A 1 106 ? -2.754 -1.993 -16.581 1.00 94.62 106 PRO A N 1
ATOM 832 C CA . PRO A 1 106 ? -1.802 -2.035 -17.680 1.00 94.62 106 PRO A CA 1
ATOM 833 C C . PRO A 1 106 ? -0.908 -0.798 -17.767 1.00 94.62 106 PRO A C 1
ATOM 835 O O . PRO A 1 106 ? 0.266 -0.955 -18.112 1.00 94.62 106 PRO A O 1
ATOM 838 N N . ASP A 1 107 ? -1.429 0.387 -17.440 1.00 93.44 107 ASP A N 1
ATOM 839 C CA . ASP A 1 107 ? -0.692 1.644 -17.580 1.00 93.44 107 ASP A CA 1
ATOM 840 C C . ASP A 1 107 ? 0.407 1.748 -16.520 1.00 93.44 107 ASP A C 1
ATOM 842 O O . ASP A 1 107 ? 1.579 1.936 -16.862 1.00 93.44 107 ASP A O 1
ATOM 846 N N . LEU A 1 108 ? 0.079 1.464 -15.254 1.00 92.06 108 LEU A N 1
ATOM 847 C CA . LEU A 1 108 ? 1.073 1.346 -14.183 1.00 92.06 108 LEU A CA 1
ATOM 848 C C . LEU A 1 108 ? 2.147 0.296 -14.516 1.00 92.06 108 LEU A C 1
ATOM 850 O O . LEU A 1 108 ? 3.349 0.531 -14.361 1.00 92.06 108 LEU A O 1
ATOM 854 N N . LYS A 1 109 ? 1.744 -0.876 -15.024 1.00 93.88 109 LYS A N 1
ATOM 855 C CA . LYS A 1 109 ? 2.695 -1.924 -15.438 1.00 93.88 109 LYS A CA 1
ATOM 856 C C . LYS A 1 109 ? 3.586 -1.469 -16.591 1.00 93.88 109 LYS A C 1
ATOM 858 O O . LYS A 1 109 ? 4.756 -1.860 -16.642 1.00 93.88 109 LYS A O 1
ATOM 863 N N . ALA A 1 110 ? 3.051 -0.708 -17.541 1.00 94.44 110 ALA A N 1
ATOM 864 C CA . ALA A 1 110 ? 3.811 -0.170 -18.661 1.00 94.44 110 ALA A CA 1
ATOM 865 C C . ALA A 1 110 ? 4.837 0.863 -18.182 1.00 94.44 110 ALA A C 1
ATOM 867 O O . ALA A 1 110 ? 5.995 0.792 -18.600 1.00 94.44 110 ALA A O 1
ATOM 868 N N . GLU A 1 111 ? 4.452 1.742 -17.256 1.00 92.94 111 GLU A N 1
ATOM 869 C CA . GLU A 1 111 ? 5.346 2.721 -16.637 1.00 92.94 111 GLU A CA 1
ATOM 870 C C . GLU A 1 111 ? 6.506 2.038 -15.897 1.00 92.94 111 GLU A C 1
ATOM 872 O O . GLU A 1 111 ? 7.676 2.322 -16.172 1.00 92.94 111 GLU A O 1
ATOM 877 N N . ILE A 1 112 ? 6.206 1.063 -15.029 1.00 91.94 112 ILE A N 1
ATOM 878 C CA . ILE A 1 112 ? 7.227 0.294 -14.300 1.00 91.94 112 ILE A CA 1
ATOM 879 C C . ILE A 1 112 ? 8.185 -0.393 -15.283 1.00 91.94 112 ILE A C 1
ATOM 881 O O . ILE A 1 112 ? 9.406 -0.319 -15.127 1.00 91.94 112 ILE A O 1
ATOM 885 N N . LYS A 1 113 ? 7.654 -1.024 -16.340 1.00 92.25 113 LYS A N 1
ATOM 886 C CA . LYS A 1 113 ? 8.477 -1.651 -17.388 1.00 92.25 113 LYS A CA 1
ATOM 887 C C . LYS A 1 113 ? 9.355 -0.638 -18.118 1.00 92.25 113 LYS A C 1
ATOM 889 O O . LYS A 1 113 ? 10.483 -0.982 -18.466 1.00 92.25 113 LYS A O 1
ATOM 894 N N . ALA A 1 114 ? 8.860 0.568 -18.384 1.00 92.25 114 ALA A N 1
ATOM 895 C CA . ALA A 1 114 ? 9.631 1.613 -19.047 1.00 92.25 114 ALA A CA 1
ATOM 896 C C . ALA A 1 114 ? 10.814 2.062 -18.178 1.00 92.25 114 ALA A C 1
ATOM 898 O O . ALA A 1 114 ? 11.942 2.092 -18.672 1.00 92.25 114 ALA A O 1
ATOM 899 N N . LYS A 1 115 ? 10.582 2.305 -16.880 1.00 90.38 115 LYS A N 1
ATOM 900 C CA . LYS A 1 115 ? 11.639 2.648 -15.913 1.00 90.38 115 LYS A CA 1
ATOM 901 C C . LYS A 1 115 ? 12.691 1.530 -15.804 1.00 90.38 115 LYS A C 1
ATOM 903 O O . LYS A 1 115 ? 13.876 1.788 -15.993 1.00 90.38 115 LYS A O 1
ATOM 908 N N . LEU A 1 116 ? 12.261 0.272 -15.645 1.00 88.88 116 LEU A N 1
ATOM 909 C CA . LEU A 1 116 ? 13.162 -0.893 -15.592 1.00 88.88 116 LEU A CA 1
ATOM 910 C C . LEU A 1 116 ? 13.998 -1.070 -16.869 1.00 88.88 116 LEU A C 1
ATOM 912 O O . LEU A 1 116 ? 15.186 -1.383 -16.796 1.00 88.88 116 LEU A O 1
ATOM 916 N N . LYS A 1 117 ? 13.397 -0.877 -18.051 1.00 88.75 117 LYS A N 1
ATOM 917 C CA . LYS A 1 117 ? 14.129 -0.930 -19.327 1.00 88.75 117 LYS A CA 1
ATOM 918 C C . LYS A 1 117 ? 15.149 0.198 -19.435 1.00 88.75 117 LYS A C 1
ATOM 920 O O . LYS A 1 117 ? 16.268 -0.056 -19.870 1.00 88.75 117 LYS A O 1
ATOM 925 N N . GLY A 1 118 ? 14.777 1.413 -19.032 1.00 85.94 118 GLY A N 1
ATOM 926 C CA . GLY A 1 118 ? 15.689 2.555 -18.998 1.00 85.94 118 GLY A CA 1
ATOM 927 C C . GLY A 1 118 ? 16.920 2.276 -18.135 1.00 85.94 118 GLY A C 1
ATOM 928 O O . GLY A 1 118 ? 18.046 2.491 -18.582 1.00 85.94 118 GLY A O 1
ATOM 929 N N . ASP A 1 119 ? 16.717 1.707 -16.947 1.00 82.88 119 ASP 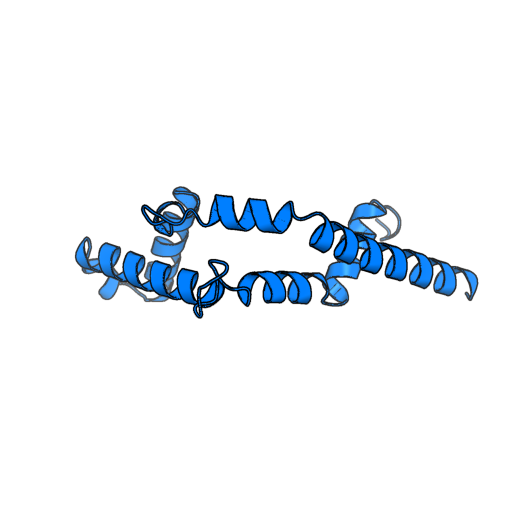A N 1
ATOM 930 C CA . ASP A 1 119 ? 17.808 1.352 -16.034 1.00 82.88 119 ASP A CA 1
ATOM 931 C C . ASP A 1 119 ? 18.691 0.225 -16.571 1.00 82.88 119 ASP A C 1
ATOM 933 O O . ASP A 1 119 ? 19.918 0.292 -16.466 1.00 82.88 119 ASP A O 1
ATOM 937 N N . LEU A 1 120 ? 18.087 -0.794 -17.190 1.00 82.50 120 LEU A N 1
ATOM 938 C CA . LEU A 1 120 ? 18.831 -1.887 -17.807 1.00 82.50 120 LEU A CA 1
ATOM 939 C C . LEU A 1 120 ? 19.764 -1.378 -18.914 1.00 82.50 120 LEU A C 1
ATOM 941 O O . LEU A 1 120 ? 20.926 -1.781 -18.977 1.00 82.50 120 LEU A O 1
ATOM 945 N N . GLU A 1 121 ? 19.271 -0.495 -19.782 1.00 83.69 121 GLU A N 1
ATOM 946 C CA . GLU A 1 121 ? 20.080 0.066 -20.865 1.00 83.69 121 GLU A CA 1
ATOM 947 C C . GLU A 1 121 ? 21.164 1.015 -20.331 1.00 83.69 121 GLU A C 1
ATOM 949 O O . GLU A 1 121 ? 22.316 0.926 -20.761 1.00 83.69 121 GLU A O 1
ATOM 954 N N . ALA A 1 122 ? 20.853 1.846 -19.330 1.00 77.44 122 ALA A N 1
ATOM 955 C CA . ALA A 1 122 ? 21.840 2.710 -18.679 1.00 77.44 122 ALA A CA 1
ATOM 956 C C . ALA A 1 122 ? 22.991 1.909 -18.039 1.00 77.44 122 ALA A C 1
ATOM 958 O O . ALA A 1 122 ? 24.160 2.267 -18.202 1.00 77.44 122 ALA A O 1
ATOM 959 N N . ASN A 1 123 ? 22.682 0.791 -17.376 1.00 74.44 123 ASN A N 1
ATOM 960 C CA . ASN A 1 123 ? 23.691 -0.083 -16.772 1.00 74.44 123 ASN A CA 1
ATOM 961 C C . ASN A 1 123 ? 24.578 -0.770 -17.826 1.00 74.44 123 ASN A C 1
ATOM 963 O O . ASN A 1 123 ? 25.796 -0.843 -17.651 1.00 74.44 123 ASN A O 1
ATOM 967 N N . LYS A 1 124 ? 24.011 -1.214 -18.959 1.00 75.50 124 LYS A N 1
ATOM 968 C CA . LYS A 1 124 ? 24.794 -1.784 -20.075 1.00 75.50 124 LYS A CA 1
ATOM 969 C C . LYS A 1 124 ? 25.762 -0.772 -20.693 1.00 75.50 124 LYS A C 1
ATOM 971 O O . LYS A 1 124 ? 26.860 -1.145 -21.099 1.00 75.50 124 LYS A O 1
ATOM 976 N N . LEU A 1 125 ? 25.365 0.499 -20.783 1.00 67.69 125 LEU A N 1
ATOM 977 C CA . LEU A 1 125 ? 26.207 1.584 -21.301 1.00 67.69 125 LEU A CA 1
ATOM 978 C C . LEU A 1 125 ? 27.412 1.867 -20.388 1.00 67.69 125 LEU A C 1
ATOM 980 O O . LEU A 1 125 ? 28.526 2.048 -20.883 1.00 67.69 125 LEU A O 1
ATOM 984 N N . GLN A 1 126 ? 27.217 1.834 -19.068 1.00 60.97 126 GLN A N 1
ATOM 985 C CA . GLN A 1 126 ? 28.296 2.030 -18.093 1.00 60.97 126 GLN A CA 1
ATOM 986 C C . GLN A 1 126 ? 29.315 0.880 -18.099 1.00 60.97 126 GLN A C 1
ATOM 988 O O . GLN A 1 126 ? 30.512 1.141 -18.035 1.00 60.97 126 GLN A O 1
ATOM 993 N N . GLN A 1 127 ? 28.868 -0.369 -18.266 1.00 60.59 127 GLN A N 1
ATOM 994 C CA . GLN A 1 127 ? 29.757 -1.539 -18.360 1.00 60.59 127 GLN A CA 1
ATOM 995 C C . GLN A 1 127 ? 30.570 -1.605 -19.661 1.00 60.59 127 GLN A C 1
ATOM 997 O O . GLN A 1 127 ? 31.604 -2.255 -19.696 1.00 60.59 127 GLN A O 1
ATOM 1002 N N . ARG A 1 128 ? 30.118 -0.950 -20.739 1.00 60.44 128 ARG A N 1
ATOM 1003 C CA . ARG A 1 128 ? 30.858 -0.862 -22.015 1.00 60.44 128 ARG A CA 1
ATOM 1004 C C . ARG A 1 128 ? 31.888 0.268 -22.061 1.00 60.44 128 ARG A C 1
ATOM 1006 O O . ARG A 1 128 ? 32.653 0.338 -23.017 1.00 60.44 128 ARG A O 1
ATOM 1013 N N . SER A 1 129 ? 31.846 1.175 -21.087 1.00 55.44 129 SER A N 1
ATOM 1014 C CA . SER A 1 129 ? 32.717 2.356 -21.010 1.00 55.44 129 SER A CA 1
ATOM 1015 C C . SER A 1 129 ? 33.849 2.193 -19.981 1.00 55.44 129 SER A C 1
ATOM 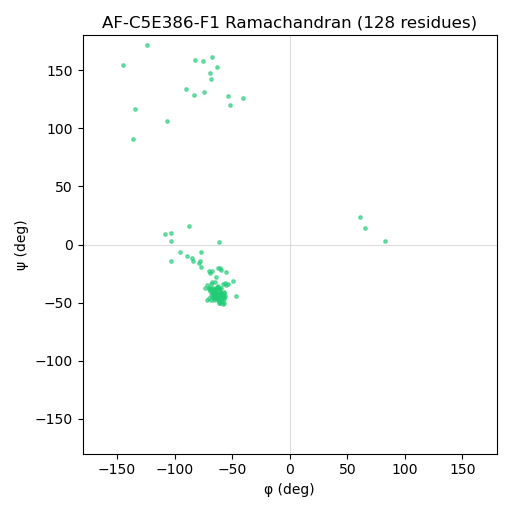1017 O O . SER A 1 129 ? 34.608 3.137 -19.765 1.00 55.44 129 SER A O 1
ATOM 1019 N N . GLN A 1 130 ? 33.933 1.019 -19.346 1.00 46.03 130 GLN A N 1
ATOM 1020 C CA . GLN A 1 130 ? 35.025 0.548 -18.487 1.00 46.03 130 GLN A CA 1
ATOM 1021 C C . GLN A 1 130 ? 35.795 -0.555 -19.213 1.00 46.03 130 GLN A C 1
ATOM 1023 O O . GLN A 1 130 ? 37.021 -0.635 -18.990 1.00 46.03 130 GLN A O 1
#

Nearest PDB structures (foldseek):
  4v8a-assembly1_DO  TM=2.414E-01  e=9.038E+00  Thermus thermophilus HB8

pLDDT: mean 84.34, std 11.46, range [40.72, 94.62]

Foldseek 3Di:
DDPPPPDPVVVLVVVCVVVCVVVVLVVVQQQPAQDPPHPDGNVNLLVVLLVVVLVVVCVVPVVLVVDDVVVSVVVSVVVCVVVVVQSSADPVGDSVVSVVVSVVDPVSVVVSVVVSVVVVVVVVVVVVVD

Sequence (130 aa):
MSREELDPAVNLADEFKKRGYFDEAKNGILAGPIQESSTTTLEQFIKDRVTSVVAEMVNEDESLIFKNRGSTTALIEGQLLKDGYEKLNTESIQIDVLLRRVLEDPDLKAEIKAKLKGDLEANKLQQRSQ

Secondary structure (DSSP, 8-state):
--TTSS-HHHHHHHHHHHTTHHHHHHHHHHHSBSSTT-SSBHHHHHHHHHHHHHHHHHHH-THHHHS-HHHHHHHHHHHHHHTTTGGG--SS--HHHHHHHHHH-HHHHHHHHHHHHHHHHHHHHHHT--

Solvent-accessible surface area (backbone atoms only — not comparable to full-atom values): 7496 Å² total; per-residue (Å²): 135,72,90,82,77,61,55,69,68,56,54,51,53,51,50,42,46,77,73,40,52,51,58,52,52,50,48,53,58,33,65,32,52,68,42,102,88,42,91,51,24,37,46,56,51,52,52,53,32,52,51,52,49,51,51,51,53,35,73,76,37,60,67,51,73,77,41,60,66,70,60,38,50,53,52,51,53,51,52,40,57,73,56,74,45,55,83,60,39,53,100,90,44,54,60,67,61,51,51,48,52,58,72,62,32,66,64,59,51,48,52,54,50,50,54,53,50,52,51,54,53,53,53,55,53,56,67,74,75,111

Organism: Lachancea thermotolerans (strain ATCC 56472 / CBS 6340 / NRRL Y-8284) (NCBI:txid559295)

Radius of gyration: 20.38 Å; Cα contacts (8 Å, |Δi|>4): 58; chains: 1; bounding box: 54×29×52 Å

InterPro domains:
  IPR055264 BOD1/SHG1 domain [PF05205] (12-116)

Mean predicted aligned error: 7.93 Å